Protein AF-A0AA40HZP5-F1 (afdb_monomer_lite)

Secondary structure (DSSP, 8-state):
-GGGHHHHHHHHHHHSTT----HHHHHHTSHHHHHHHHHHHHHTTS-HHHHHHHHHHHHHHHHHHHSPPP------

pLDDT: mean 92.62, std 12.68, range [39.19, 98.5]

Stru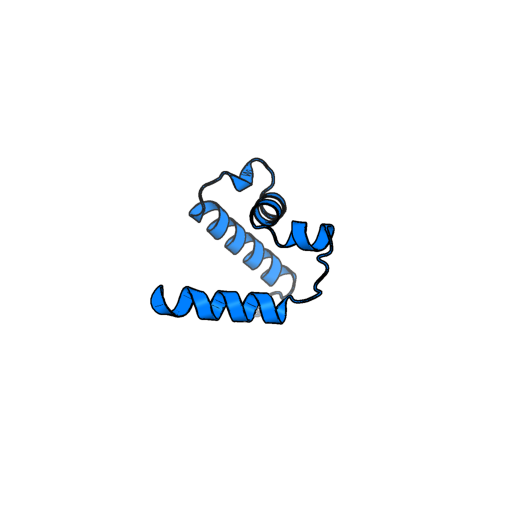cture (mmCIF, N/CA/C/O backbone):
data_AF-A0AA40HZP5-F1
#
_entry.id   AF-A0AA40HZP5-F1
#
loop_
_atom_site.group_PDB
_atom_site.id
_atom_site.type_symbol
_atom_site.label_atom_id
_atom_site.label_alt_id
_atom_site.label_comp_id
_atom_site.label_asym_id
_atom_site.label_entity_id
_atom_site.label_seq_id
_atom_site.pdbx_PDB_ins_code
_atom_site.Cartn_x
_atom_site.Cartn_y
_atom_site.Cartn_z
_atom_site.occupancy
_atom_site.B_iso_or_equiv
_atom_site.auth_seq_id
_atom_site.auth_comp_id
_atom_site.auth_asym_id
_atom_site.auth_atom_id
_atom_site.pdbx_PDB_model_num
ATOM 1 N N . MET A 1 1 ? 14.996 18.079 -7.498 1.00 60.34 1 MET A N 1
ATOM 2 C CA . MET A 1 1 ? 14.404 16.745 -7.774 1.00 60.34 1 MET A CA 1
ATOM 3 C C . MET A 1 1 ? 14.148 16.513 -9.261 1.00 60.34 1 MET A C 1
ATOM 5 O O . MET A 1 1 ? 14.529 15.453 -9.735 1.00 60.34 1 MET A O 1
ATOM 9 N N . ALA A 1 2 ? 13.584 17.473 -10.009 1.00 75.75 2 ALA A N 1
ATOM 10 C CA . ALA A 1 2 ? 13.334 17.315 -11.450 1.00 75.75 2 ALA A CA 1
ATOM 11 C C . ALA A 1 2 ? 14.606 17.054 -12.289 1.00 75.75 2 ALA A C 1
ATOM 13 O O . ALA A 1 2 ? 14.587 16.208 -13.174 1.00 75.75 2 ALA A O 1
ATOM 14 N N . GLU A 1 3 ? 15.726 17.708 -11.963 1.00 84.69 3 GLU A N 1
ATOM 15 C CA . GLU A 1 3 ? 16.996 17.585 -12.707 1.00 84.69 3 GLU A CA 1
ATOM 16 C C . GLU A 1 3 ? 17.586 16.162 -12.708 1.00 84.69 3 GLU A C 1
ATOM 18 O O . GLU A 1 3 ? 18.250 15.770 -13.661 1.00 84.69 3 GLU A O 1
ATOM 23 N N . ALA A 1 4 ? 17.300 15.357 -11.678 1.00 92.38 4 ALA A N 1
ATOM 24 C CA . ALA A 1 4 ? 17.778 13.977 -11.555 1.00 92.38 4 ALA A CA 1
ATOM 25 C C . ALA A 1 4 ? 16.748 12.927 -12.019 1.00 92.38 4 ALA A C 1
ATOM 27 O O . ALA A 1 4 ? 16.992 11.730 -11.908 1.00 92.38 4 ALA A O 1
ATOM 28 N N . ALA A 1 5 ? 15.587 13.335 -12.548 1.00 94.62 5 ALA A N 1
ATOM 29 C CA . ALA A 1 5 ? 14.530 12.398 -12.944 1.00 94.62 5 ALA A CA 1
ATOM 30 C C . ALA A 1 5 ? 15.022 11.348 -13.956 1.00 94.62 5 ALA A C 1
ATOM 32 O O . ALA A 1 5 ? 14.672 10.170 -13.867 1.00 94.62 5 ALA A O 1
ATOM 33 N N . HIS A 1 6 ? 15.886 11.767 -14.884 1.00 95.12 6 HIS A N 1
ATOM 34 C CA . HIS A 1 6 ? 16.457 10.875 -15.885 1.00 95.12 6 HIS A CA 1
ATOM 35 C C . HIS A 1 6 ? 17.347 9.789 -15.263 1.00 95.12 6 HIS A C 1
ATOM 37 O O . HIS A 1 6 ? 17.225 8.625 -15.640 1.00 95.12 6 HIS A O 1
ATOM 43 N N . SER A 1 7 ? 18.190 10.126 -14.280 1.00 96.19 7 SER A N 1
ATOM 44 C CA . SER A 1 7 ? 19.080 9.143 -13.649 1.00 96.19 7 SER A CA 1
ATOM 45 C C . SER A 1 7 ? 18.310 8.117 -12.815 1.00 96.19 7 SER A C 1
ATOM 47 O O . SER A 1 7 ? 18.647 6.934 -12.858 1.00 96.19 7 SER A O 1
ATOM 49 N N . TYR A 1 8 ? 17.234 8.524 -12.131 1.00 96.31 8 TYR A N 1
ATOM 50 C CA . TYR A 1 8 ? 16.355 7.583 -11.428 1.00 96.31 8 TYR A CA 1
ATOM 51 C C . TYR A 1 8 ? 15.698 6.587 -12.383 1.00 96.31 8 TYR A C 1
ATOM 53 O O . TYR A 1 8 ? 15.698 5.388 -12.100 1.00 96.31 8 TYR A O 1
ATOM 61 N N . ARG A 1 9 ? 15.196 7.061 -13.532 1.00 96.44 9 ARG A N 1
ATOM 62 C CA . ARG A 1 9 ? 14.607 6.188 -14.554 1.00 96.44 9 ARG A CA 1
ATOM 63 C C . ARG A 1 9 ? 15.634 5.199 -15.108 1.00 96.44 9 ARG A C 1
ATOM 65 O O . ARG A 1 9 ? 15.366 4.005 -15.091 1.00 96.44 9 ARG A O 1
ATOM 72 N N . MET A 1 10 ? 16.811 5.674 -15.526 1.00 97.62 10 MET A N 1
ATOM 73 C CA . MET A 1 10 ? 17.869 4.805 -16.066 1.00 97.62 10 MET A CA 1
ATOM 74 C C . MET A 1 10 ? 18.304 3.734 -15.058 1.00 97.62 10 MET A C 1
ATOM 76 O O . MET A 1 10 ? 18.548 2.586 -15.422 1.00 97.62 10 MET A O 1
ATOM 80 N N . ASN A 1 11 ? 18.387 4.087 -13.771 1.00 97.62 11 ASN A N 1
ATOM 81 C CA . ASN A 1 11 ? 18.714 3.116 -12.734 1.00 97.62 11 ASN A CA 1
ATOM 82 C C . ASN A 1 11 ? 17.597 2.077 -12.538 1.00 97.62 11 ASN A C 1
ATOM 84 O O . ASN A 1 11 ? 17.904 0.901 -12.367 1.00 97.62 11 ASN A O 1
ATOM 88 N N . ALA A 1 12 ? 16.325 2.488 -12.580 1.00 98.00 12 ALA A N 1
ATOM 89 C CA . ALA A 1 12 ? 15.193 1.567 -12.492 1.00 98.00 12 ALA A CA 1
ATOM 90 C C . ALA A 1 12 ? 15.145 0.603 -13.690 1.00 98.00 12 ALA A C 1
ATOM 92 O O . ALA A 1 12 ? 15.009 -0.598 -13.484 1.00 98.00 12 ALA A O 1
ATOM 93 N N . GLU A 1 13 ? 15.335 1.109 -14.914 1.00 97.94 13 GLU A N 1
ATOM 94 C CA . GLU A 1 13 ? 15.411 0.297 -16.140 1.00 97.94 13 GLU A CA 1
ATOM 95 C C . GLU A 1 13 ? 16.522 -0.757 -16.040 1.00 97.94 13 GLU A C 1
ATOM 97 O O . GLU A 1 13 ? 16.277 -1.932 -16.288 1.00 97.94 13 GLU A O 1
ATOM 102 N N . ARG A 1 14 ? 17.716 -0.360 -15.581 1.00 98.25 14 ARG A N 1
ATOM 103 C CA . ARG A 1 14 ? 18.847 -1.276 -15.374 1.00 98.25 14 ARG A CA 1
ATOM 104 C C . ARG A 1 14 ? 18.570 -2.338 -14.303 1.00 98.25 14 ARG A C 1
ATOM 106 O O . ARG A 1 14 ? 19.015 -3.469 -14.437 1.00 98.25 14 ARG A O 1
ATOM 113 N N . ILE A 1 15 ? 17.901 -1.980 -13.204 1.00 98.44 15 ILE A N 1
ATOM 114 C CA . ILE A 1 15 ? 17.592 -2.927 -12.116 1.00 98.44 15 ILE A CA 1
ATOM 115 C C . ILE A 1 15 ? 16.512 -3.929 -12.543 1.00 98.44 15 ILE A C 1
ATOM 117 O O . ILE A 1 15 ? 16.562 -5.083 -12.127 1.00 98.44 15 ILE A O 1
ATOM 121 N N . LEU A 1 16 ? 15.546 -3.490 -13.350 1.00 98.06 16 LEU A N 1
ATOM 122 C CA . LEU A 1 16 ? 14.409 -4.301 -13.789 1.00 98.06 16 LEU A CA 1
ATOM 123 C C . LEU A 1 16 ? 14.655 -5.023 -15.122 1.00 98.06 16 LEU A C 1
ATOM 125 O O . LEU A 1 16 ? 13.743 -5.661 -15.646 1.00 98.06 16 LEU A O 1
ATOM 129 N N . GLU A 1 17 ? 15.861 -4.945 -15.685 1.00 98.25 17 GLU A N 1
ATOM 130 C CA . GLU A 1 17 ? 16.200 -5.634 -16.927 1.00 98.25 17 GLU A CA 1
ATOM 131 C C . GLU A 1 17 ? 15.998 -7.153 -16.777 1.00 98.25 17 GLU A C 1
ATOM 133 O O . GLU A 1 17 ? 16.556 -7.795 -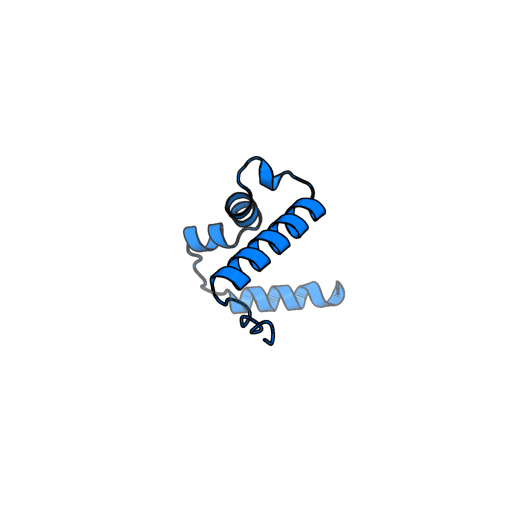15.889 1.00 98.25 17 GLU A O 1
ATOM 138 N N . GLY A 1 18 ? 15.150 -7.730 -17.634 1.00 97.88 18 GLY A N 1
ATOM 139 C CA . GLY A 1 18 ? 14.802 -9.154 -17.593 1.00 97.88 18 GLY A CA 1
ATOM 140 C C . GLY A 1 18 ? 13.827 -9.558 -16.479 1.00 97.88 18 GLY A C 1
ATOM 141 O O . GLY A 1 18 ? 13.453 -10.729 -16.413 1.00 97.88 18 GLY A O 1
ATOM 142 N N . PHE A 1 19 ? 13.369 -8.626 -15.636 1.00 97.81 19 PHE A N 1
ATOM 143 C CA . PHE A 1 19 ? 12.376 -8.922 -14.606 1.00 97.81 19 PHE A CA 1
ATOM 144 C C . PHE A 1 19 ? 11.033 -9.314 -15.236 1.00 97.81 19 PHE A C 1
ATOM 146 O O . PHE A 1 19 ? 10.503 -8.609 -16.094 1.00 97.81 19 PHE A O 1
ATOM 153 N N . GLN A 1 20 ? 10.477 -10.439 -14.789 1.00 97.50 20 GLN A N 1
ATOM 154 C CA . GLN A 1 20 ? 9.144 -10.904 -15.163 1.00 97.50 20 GLN A CA 1
ATOM 155 C C . GLN A 1 20 ? 8.247 -10.822 -13.923 1.00 97.50 20 GLN A C 1
ATOM 157 O O . GLN A 1 20 ? 8.409 -11.640 -13.014 1.00 97.50 20 GLN A O 1
ATOM 162 N N . PRO A 1 21 ? 7.359 -9.818 -13.834 1.00 95.19 21 PRO A N 1
ATOM 163 C CA . PRO A 1 21 ? 6.472 -9.683 -12.691 1.00 95.19 21 PRO A CA 1
ATOM 164 C C . PRO A 1 21 ? 5.462 -10.831 -12.640 1.00 95.19 21 PRO A C 1
ATOM 166 O O . PRO A 1 21 ? 4.801 -11.130 -13.632 1.00 95.19 21 PRO A O 1
ATOM 169 N N . ASP A 1 22 ? 5.310 -11.424 -11.459 1.00 98.06 22 ASP A N 1
ATOM 170 C CA . ASP A 1 22 ? 4.175 -12.289 -11.150 1.00 98.06 22 ASP A CA 1
ATOM 171 C C . ASP A 1 22 ? 2.892 -11.451 -11.026 1.00 98.06 22 ASP A C 1
ATOM 173 O O . ASP A 1 22 ? 2.909 -10.355 -10.453 1.00 98.06 22 ASP A O 1
ATOM 177 N N . GLU A 1 23 ? 1.787 -11.946 -11.582 1.00 97.56 23 GLU A N 1
ATOM 178 C CA . GLU A 1 23 ? 0.532 -11.194 -11.671 1.00 97.56 23 GLU A CA 1
ATOM 179 C C . GLU A 1 23 ? -0.103 -10.982 -10.291 1.00 97.56 23 GLU A C 1
ATOM 181 O O . GLU A 1 23 ? -0.496 -9.859 -9.962 1.00 97.56 23 GLU A O 1
ATOM 186 N N . GLU A 1 24 ? -0.138 -12.021 -9.453 1.00 97.31 24 GLU A N 1
ATOM 187 C CA . GLU A 1 24 ? -0.732 -11.947 -8.116 1.00 97.31 24 GLU A CA 1
ATOM 188 C C . GLU A 1 24 ? 0.081 -11.025 -7.204 1.00 97.31 24 GLU A C 1
ATOM 190 O O . GLU A 1 24 ? -0.472 -10.149 -6.532 1.00 97.31 24 GLU A O 1
ATOM 195 N N . MET A 1 25 ? 1.408 -11.154 -7.232 1.00 97.38 25 MET A N 1
ATOM 196 C CA . MET A 1 25 ? 2.308 -10.272 -6.496 1.00 97.38 25 MET A CA 1
ATOM 197 C C . MET A 1 25 ? 2.158 -8.821 -6.957 1.00 97.38 25 MET A C 1
ATOM 199 O O . MET A 1 25 ? 2.076 -7.912 -6.127 1.00 97.38 25 MET A O 1
ATOM 203 N N . SER A 1 26 ? 2.077 -8.596 -8.272 1.00 97.50 26 SER A N 1
ATOM 204 C CA . SER A 1 26 ? 1.886 -7.259 -8.842 1.00 97.50 26 SER A CA 1
ATOM 205 C C . SER A 1 26 ? 0.554 -6.642 -8.438 1.00 97.50 26 SER A C 1
ATOM 207 O O . SER A 1 26 ? 0.472 -5.425 -8.293 1.00 97.50 26 SER A O 1
ATOM 209 N N . GLU A 1 27 ? -0.489 -7.447 -8.246 1.00 98.06 27 GLU A N 1
ATOM 210 C CA . GLU A 1 27 ? -1.780 -6.971 -7.758 1.00 98.06 27 GLU A CA 1
ATOM 211 C C . GLU A 1 27 ? -1.721 -6.610 -6.266 1.00 98.06 27 GLU A C 1
ATOM 213 O O . GLU A 1 27 ? -2.170 -5.530 -5.883 1.00 98.06 27 GLU A O 1
ATOM 218 N N . ILE A 1 28 ? -1.093 -7.442 -5.427 1.00 97.81 28 ILE A N 1
ATOM 219 C CA . ILE A 1 28 ? -0.998 -7.220 -3.971 1.00 97.81 28 ILE A CA 1
ATOM 220 C C . ILE A 1 28 ? -0.244 -5.925 -3.623 1.00 97.81 28 ILE A C 1
ATOM 222 O O . ILE A 1 28 ? -0.564 -5.254 -2.634 1.00 97.81 28 ILE A O 1
ATOM 226 N N . ILE A 1 29 ? 0.748 -5.536 -4.429 1.00 97.44 29 ILE A N 1
ATOM 227 C CA . ILE A 1 29 ? 1.520 -4.306 -4.197 1.00 97.44 29 ILE A CA 1
ATOM 228 C C . ILE A 1 29 ? 0.785 -3.025 -4.625 1.00 97.44 29 ILE A C 1
ATOM 230 O O . ILE A 1 29 ? 1.237 -1.932 -4.275 1.00 97.44 29 ILE A O 1
ATOM 234 N N . LYS A 1 30 ? -0.343 -3.121 -5.344 1.00 98.38 30 LYS A N 1
ATOM 235 C CA . LYS A 1 30 ? -1.130 -1.946 -5.752 1.00 98.38 30 LYS A CA 1
ATOM 236 C C . LYS A 1 30 ? -1.841 -1.330 -4.556 1.00 98.38 30 LYS A C 1
ATOM 238 O O . LYS A 1 30 ? -2.472 -2.020 -3.751 1.00 98.38 30 LYS A O 1
ATOM 243 N N . THR A 1 31 ? -1.813 -0.001 -4.478 1.00 98.19 31 THR A N 1
ATOM 244 C CA . THR A 1 31 ? -2.494 0.734 -3.408 1.00 98.19 31 THR A CA 1
ATOM 245 C C . THR A 1 31 ? -3.989 0.419 -3.396 1.00 98.19 31 THR A C 1
ATOM 247 O O . THR A 1 31 ? -4.542 0.155 -2.338 1.00 98.19 31 THR A O 1
ATOM 250 N N . GLU A 1 32 ? -4.652 0.349 -4.547 1.00 97.12 32 GLU A N 1
ATOM 251 C CA . GLU A 1 32 ? -6.086 0.065 -4.675 1.00 97.12 32 GLU A CA 1
ATOM 252 C C . GLU A 1 32 ? -6.469 -1.317 -4.144 1.00 97.12 32 GLU A C 1
ATOM 254 O O . GLU A 1 32 ? -7.563 -1.487 -3.590 1.00 97.12 32 GLU A O 1
ATOM 259 N N . PHE A 1 33 ? -5.588 -2.304 -4.325 1.00 98.12 33 PHE A N 1
ATOM 260 C CA . PHE A 1 33 ? -5.766 -3.626 -3.744 1.00 98.12 33 PHE A CA 1
ATOM 261 C C . PHE A 1 33 ? -5.640 -3.545 -2.223 1.00 98.12 33 PHE A C 1
ATOM 263 O O . PHE A 1 33 ? -6.562 -3.939 -1.510 1.00 98.12 33 PHE A O 1
ATOM 270 N N . GLN A 1 34 ? -4.565 -2.933 -1.718 1.00 98.19 34 GLN A N 1
ATOM 271 C CA . GLN A 1 34 ? -4.324 -2.763 -0.282 1.00 98.19 34 GLN A CA 1
ATOM 272 C C . GLN A 1 34 ? -5.453 -1.988 0.410 1.00 98.19 34 GLN A C 1
ATOM 274 O O . GLN A 1 34 ? -5.890 -2.381 1.490 1.00 98.19 34 GLN A O 1
ATOM 279 N N . MET A 1 35 ? -5.997 -0.930 -0.207 1.00 98.06 35 MET A N 1
ATOM 280 C CA . MET A 1 35 ? -7.119 -0.194 0.384 1.00 98.06 35 MET A CA 1
ATOM 281 C C . MET A 1 35 ? -8.368 -1.074 0.497 1.00 98.06 35 MET A C 1
ATOM 283 O O . MET A 1 35 ? -9.048 -1.069 1.525 1.00 98.06 35 MET A O 1
ATOM 287 N N . ARG A 1 36 ? -8.675 -1.858 -0.541 1.00 97.62 36 ARG A N 1
ATOM 288 C CA . ARG A 1 36 ? -9.824 -2.770 -0.515 1.00 97.62 36 ARG A CA 1
ATOM 289 C C . ARG A 1 36 ? -9.614 -3.932 0.453 1.00 97.62 36 ARG A C 1
ATOM 291 O O . ARG A 1 36 ? -10.572 -4.321 1.111 1.00 97.62 36 ARG A O 1
ATOM 298 N N . LEU A 1 37 ? -8.390 -4.433 0.587 1.00 97.88 37 LEU A N 1
ATOM 299 C CA . LEU A 1 37 ? -8.033 -5.466 1.556 1.00 97.88 37 LEU A CA 1
ATOM 300 C C . LEU A 1 37 ? -8.243 -4.983 2.999 1.00 97.88 37 LEU A C 1
ATOM 302 O O . LEU A 1 37 ? -8.836 -5.694 3.804 1.00 97.88 37 LEU A O 1
ATOM 306 N N . LEU A 1 38 ? -7.785 -3.770 3.322 1.00 97.88 38 LEU A N 1
ATOM 307 C CA . LEU A 1 38 ? -7.812 -3.252 4.692 1.00 97.88 38 LEU A CA 1
ATOM 308 C C . LEU A 1 38 ? -9.194 -2.745 5.132 1.00 97.88 38 LEU A C 1
ATOM 310 O O . LEU A 1 38 ? -9.556 -2.915 6.296 1.00 97.88 38 LEU A O 1
ATOM 314 N N . TRP A 1 39 ? -9.972 -2.122 4.237 1.00 97.69 39 TRP A N 1
ATOM 315 C CA . TRP A 1 39 ? -11.247 -1.479 4.608 1.00 97.69 39 TRP A CA 1
ATOM 316 C C . TRP A 1 39 ? -12.465 -1.949 3.801 1.00 97.69 39 TRP A C 1
ATOM 318 O O . TRP A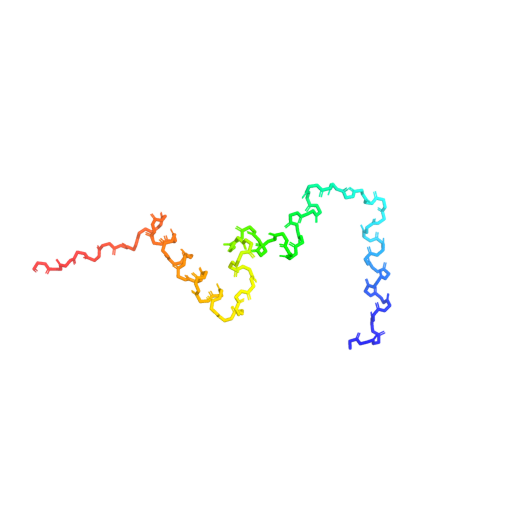 1 39 ? -13.566 -1.420 3.978 1.00 97.69 39 TRP A O 1
ATOM 328 N N . GLY A 1 40 ? -12.310 -2.930 2.912 1.0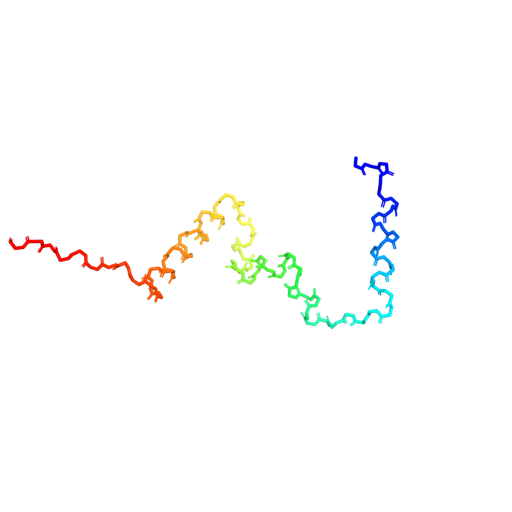0 97.44 40 GLY A N 1
ATOM 329 C CA . GLY A 1 40 ? -13.379 -3.372 2.019 1.00 97.44 40 GLY A CA 1
ATOM 330 C C . GLY A 1 40 ? -13.761 -2.325 0.965 1.00 97.44 40 GLY A C 1
ATOM 331 O O . GLY A 1 40 ? -13.218 -1.221 0.903 1.00 97.44 40 GLY A O 1
ATOM 332 N N . SER A 1 41 ? -14.739 -2.657 0.119 1.00 94.62 41 SER A N 1
ATOM 333 C CA . SER A 1 41 ? -15.147 -1.810 -1.014 1.00 94.62 41 SER A CA 1
ATOM 334 C C . SER A 1 41 ? -15.711 -0.447 -0.599 1.00 94.62 41 SER A C 1
ATOM 336 O O . SER A 1 41 ? -15.392 0.563 -1.223 1.00 94.62 41 SER A O 1
ATOM 338 N N . LYS A 1 42 ? -16.529 -0.404 0.461 1.00 94.75 42 LYS A N 1
ATOM 339 C CA . LYS A 1 42 ? -17.138 0.837 0.970 1.00 94.75 42 LYS A CA 1
ATOM 340 C C . LYS A 1 42 ? -16.183 1.630 1.858 1.00 94.75 42 LYS A C 1
ATOM 342 O O . LYS A 1 42 ? -16.078 2.842 1.709 1.00 94.75 42 LYS A O 1
ATOM 347 N N . GLY A 1 43 ? -15.472 0.955 2.762 1.00 95.19 43 GLY A N 1
ATOM 348 C CA . GLY A 1 43 ? -14.578 1.616 3.711 1.00 95.19 43 GLY A CA 1
ATOM 349 C C . GLY A 1 43 ? -13.370 2.267 3.040 1.00 95.19 43 GLY A C 1
ATOM 350 O O . GLY A 1 43 ? -12.904 3.294 3.517 1.00 95.19 43 GLY A O 1
ATOM 351 N N . ALA A 1 44 ? -12.910 1.748 1.895 1.00 96.56 44 ALA A N 1
ATOM 352 C CA . ALA A 1 44 ? -11.810 2.343 1.132 1.00 96.56 44 ALA A CA 1
ATOM 353 C C . ALA A 1 44 ? -12.101 3.769 0.614 1.00 96.56 44 ALA A C 1
ATOM 355 O O . ALA A 1 44 ? -11.161 4.524 0.383 1.00 96.56 44 ALA A O 1
ATOM 356 N N . GLN A 1 45 ? -13.378 4.142 0.456 1.00 95.31 45 GLN A N 1
ATOM 357 C CA . GLN A 1 45 ? -13.804 5.469 -0.019 1.00 95.31 45 GLN A CA 1
ATOM 358 C C . GLN A 1 45 ? -13.957 6.502 1.108 1.00 95.31 45 GLN A C 1
ATOM 360 O O . GLN A 1 45 ? -14.226 7.672 0.850 1.00 95.31 45 GLN A O 1
ATOM 365 N N . VAL A 1 46 ? -13.796 6.083 2.366 1.00 96.44 46 VAL A N 1
ATOM 366 C CA . VAL A 1 46 ? -13.830 6.982 3.524 1.00 96.44 46 VAL A CA 1
ATOM 367 C C . VAL A 1 46 ? -12.590 7.882 3.519 1.00 96.44 46 VAL A C 1
ATOM 369 O O . VAL A 1 46 ? -11.537 7.530 2.966 1.00 96.44 46 VAL A O 1
ATOM 372 N N . ASN A 1 47 ? -12.696 9.057 4.142 1.00 97.00 47 ASN A N 1
ATOM 373 C CA . ASN A 1 47 ? -11.576 9.984 4.223 1.00 97.00 47 ASN A CA 1
ATOM 374 C C . ASN A 1 47 ? -10.343 9.341 4.887 1.00 97.00 47 ASN A C 1
ATOM 376 O O . ASN A 1 47 ? -10.427 8.422 5.705 1.00 97.00 47 ASN A O 1
ATOM 380 N N . GLN A 1 48 ? -9.171 9.823 4.481 1.00 97.75 48 GLN A N 1
ATOM 381 C CA . GLN A 1 48 ? -7.888 9.257 4.887 1.00 97.75 48 GLN A CA 1
ATOM 382 C C . GLN A 1 48 ? -7.674 9.312 6.406 1.00 97.75 48 GLN A C 1
ATOM 384 O O . GLN A 1 48 ? -7.196 8.338 6.984 1.00 97.75 48 GLN A O 1
ATOM 389 N N . ALA A 1 49 ? -8.037 10.426 7.048 1.00 98.06 49 ALA A N 1
ATOM 390 C CA . ALA A 1 49 ? -7.824 10.625 8.479 1.00 98.06 49 ALA A CA 1
ATOM 391 C C . ALA A 1 49 ? -8.586 9.585 9.314 1.00 98.06 49 ALA A C 1
ATOM 393 O O . ALA A 1 49 ? -7.996 8.937 10.176 1.00 98.06 49 ALA A O 1
ATOM 394 N N . GLU A 1 50 ? -9.860 9.348 8.996 1.00 97.50 50 GLU A N 1
ATOM 395 C CA . GLU A 1 50 ? -10.680 8.327 9.654 1.00 97.50 50 GLU A CA 1
ATOM 396 C C . GLU A 1 50 ? -10.131 6.916 9.442 1.00 97.50 50 GLU A C 1
ATOM 398 O O . GLU A 1 50 ? -10.067 6.126 10.386 1.00 97.50 50 GLU A O 1
ATOM 403 N N . ARG A 1 51 ? -9.693 6.588 8.219 1.00 97.81 51 ARG A N 1
ATOM 404 C CA . ARG A 1 51 ? -9.104 5.274 7.926 1.00 97.81 51 ARG A CA 1
ATOM 405 C C . ARG A 1 51 ? -7.832 5.022 8.728 1.00 97.81 51 ARG A C 1
ATOM 407 O O . ARG A 1 51 ? -7.640 3.910 9.220 1.00 97.81 51 ARG A O 1
ATOM 414 N N . TYR A 1 52 ? -6.978 6.034 8.865 1.00 98.19 52 TYR A N 1
ATOM 415 C CA . TYR A 1 52 ? -5.704 5.917 9.575 1.00 98.19 52 TYR A CA 1
ATOM 416 C C . TYR A 1 52 ? -5.915 5.821 11.082 1.00 98.19 52 TYR A C 1
ATOM 418 O O . TYR A 1 52 ? -5.348 4.934 11.717 1.00 98.19 52 TYR A O 1
ATOM 426 N N . GLU A 1 53 ? -6.794 6.655 11.635 1.00 98.38 53 GLU A N 1
ATOM 427 C CA . GLU A 1 53 ? -7.170 6.592 13.047 1.00 98.38 53 GLU A CA 1
ATOM 428 C C . GLU A 1 53 ? -7.783 5.227 13.391 1.00 98.38 53 GLU A C 1
ATOM 430 O O . GLU A 1 53 ? -7.390 4.574 1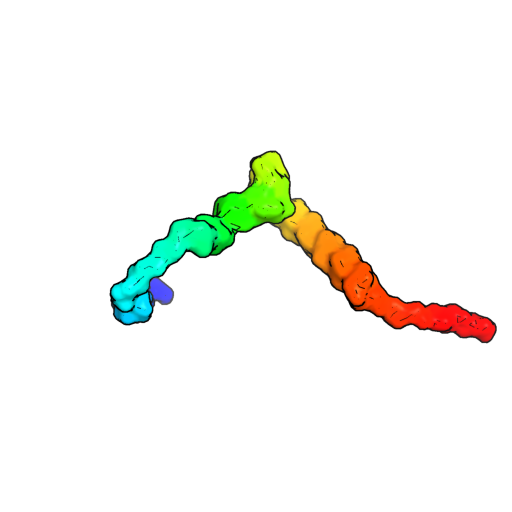4.361 1.00 98.38 53 GLU A O 1
ATOM 435 N N . LYS A 1 54 ? -8.675 4.716 12.534 1.00 98.00 54 LYS A N 1
ATOM 436 C CA . LYS A 1 54 ? -9.255 3.385 12.720 1.00 98.00 54 LYS A CA 1
ATOM 437 C C . LYS A 1 54 ? -8.195 2.287 12.690 1.00 98.00 54 LYS A C 1
ATOM 439 O O . LYS A 1 54 ? -8.259 1.357 13.496 1.00 98.00 54 LYS A O 1
ATOM 444 N N . PHE A 1 55 ? -7.231 2.375 11.776 1.00 98.00 55 PHE A N 1
ATOM 445 C CA . PHE A 1 55 ? -6.173 1.375 11.669 1.00 98.00 55 PHE A CA 1
ATOM 446 C C . PHE A 1 55 ? -5.224 1.415 12.870 1.00 98.00 55 PHE A C 1
ATOM 448 O O . PHE A 1 55 ? -4.861 0.363 13.389 1.00 98.00 55 PHE A O 1
ATOM 455 N N . ASN A 1 56 ? -4.913 2.605 13.389 1.00 98.50 56 ASN A N 1
ATOM 456 C CA . ASN A 1 56 ? -4.145 2.770 14.622 1.00 98.50 56 ASN A CA 1
ATOM 457 C C . ASN A 1 56 ? -4.815 2.059 15.815 1.00 98.50 56 ASN A C 1
ATOM 459 O O . ASN A 1 56 ? -4.169 1.313 16.556 1.00 98.50 56 ASN A O 1
ATOM 463 N N . GLN A 1 57 ? -6.137 2.204 15.957 1.00 98.50 57 GLN A N 1
ATOM 464 C CA . GLN A 1 57 ? -6.912 1.501 16.986 1.00 98.50 57 GLN A CA 1
ATOM 465 C C . GLN A 1 57 ? -6.875 -0.025 16.803 1.00 98.50 57 GLN A C 1
ATOM 467 O O . GLN A 1 57 ? -6.704 -0.756 17.781 1.00 98.50 57 GLN A O 1
ATOM 472 N N . ILE A 1 58 ? -6.999 -0.511 15.561 1.00 98.06 58 ILE A N 1
ATOM 473 C CA . ILE A 1 58 ? -6.921 -1.944 15.237 1.00 98.06 58 ILE A CA 1
ATOM 474 C C . ILE A 1 58 ? -5.544 -2.504 15.605 1.00 98.06 58 ILE A C 1
ATOM 476 O O . ILE A 1 58 ? -5.468 -3.491 16.337 1.00 98.06 58 ILE A O 1
ATOM 480 N N . LEU A 1 59 ? -4.462 -1.865 15.152 1.00 98.19 59 LEU A N 1
ATOM 481 C CA . LEU A 1 59 ? -3.097 -2.309 15.437 1.00 98.19 59 LEU A CA 1
ATOM 482 C C . LEU A 1 59 ? -2.790 -2.275 16.937 1.00 98.19 59 LEU A C 1
ATOM 484 O O . LEU A 1 59 ? -2.187 -3.212 17.454 1.00 98.19 59 LEU A O 1
ATOM 488 N N . THR A 1 60 ? -3.269 -1.257 17.655 1.00 98.12 60 THR A N 1
ATOM 489 C CA . THR A 1 60 ? -3.126 -1.168 19.115 1.00 98.12 60 THR A CA 1
ATOM 490 C C . THR A 1 60 ? -3.824 -2.332 19.820 1.00 98.12 60 THR A C 1
ATOM 492 O O . THR A 1 60 ? -3.255 -2.947 20.724 1.00 98.12 60 THR A O 1
ATOM 495 N N . ALA A 1 61 ? -5.054 -2.661 19.416 1.00 98.12 61 ALA A N 1
ATOM 496 C CA . ALA A 1 61 ? -5.796 -3.779 19.992 1.00 98.12 61 ALA A CA 1
ATOM 497 C C . ALA A 1 61 ? -5.133 -5.132 19.682 1.00 98.12 61 ALA A C 1
ATOM 499 O O . ALA A 1 61 ? -5.029 -5.977 20.571 1.00 98.12 61 ALA A O 1
ATOM 500 N N . LEU A 1 62 ? -4.653 -5.328 18.447 1.00 98.12 62 LEU A N 1
ATOM 501 C CA . LEU A 1 62 ? -3.931 -6.538 18.044 1.00 98.12 62 LEU A CA 1
ATOM 502 C C . LEU A 1 62 ? -2.615 -6.693 18.805 1.00 98.12 62 LEU A C 1
ATOM 504 O O . LEU A 1 62 ? -2.358 -7.766 19.342 1.00 98.12 62 LEU A O 1
ATOM 508 N N . SER A 1 63 ? -1.831 -5.619 18.912 1.00 97.50 63 SER A N 1
ATOM 509 C CA . SER A 1 63 ? -0.576 -5.599 19.666 1.00 97.50 63 SER A CA 1
ATOM 510 C C . SER A 1 63 ? -0.806 -5.992 21.125 1.00 97.50 63 SER A C 1
ATOM 512 O O . SER A 1 63 ? -0.192 -6.944 21.587 1.00 97.50 63 SER A O 1
ATOM 514 N N . ARG A 1 64 ? -1.774 -5.375 21.820 1.00 96.62 64 ARG A N 1
ATOM 515 C CA . ARG A 1 64 ? -2.106 -5.731 23.216 1.00 96.62 64 ARG A CA 1
ATOM 516 C C . ARG A 1 64 ? -2.617 -7.161 23.379 1.00 96.62 64 ARG A C 1
ATOM 518 O O . ARG A 1 64 ? -2.502 -7.727 24.458 1.00 96.62 64 ARG A O 1
ATOM 525 N N . LYS A 1 65 ? -3.248 -7.728 22.350 1.00 96.06 65 LYS A N 1
ATOM 526 C CA . LYS A 1 65 ? -3.730 -9.113 22.381 1.00 96.06 65 LYS A CA 1
ATOM 527 C C . LYS A 1 65 ? -2.583 -10.111 22.204 1.00 96.06 65 LYS A C 1
ATOM 529 O O . LYS A 1 65 ? -2.601 -11.154 22.848 1.00 96.06 65 LYS A O 1
ATOM 534 N N . LEU A 1 66 ? -1.638 -9.810 21.314 1.00 97.19 66 LEU A N 1
ATOM 535 C CA . LEU A 1 66 ? -0.474 -10.656 21.034 1.00 97.19 66 LEU A CA 1
ATOM 536 C C . LEU A 1 66 ? 0.582 -10.552 22.138 1.00 97.19 66 LEU A C 1
ATOM 538 O O . LEU A 1 66 ? 1.147 -11.562 22.544 1.00 97.19 66 LEU A O 1
ATOM 542 N N . GLU A 1 67 ? 0.790 -9.345 22.654 1.00 96.06 67 GLU A N 1
ATOM 543 C CA . GLU A 1 67 ? 1.755 -9.012 23.698 1.00 96.06 67 GLU A CA 1
ATOM 544 C C . GLU A 1 67 ? 1.038 -8.216 24.802 1.00 96.06 67 GLU A C 1
ATOM 546 O O . GLU A 1 67 ? 1.054 -6.979 24.809 1.00 96.06 67 GLU A O 1
ATOM 551 N N . PRO A 1 68 ? 0.340 -8.903 25.730 1.00 92.50 68 PRO A N 1
ATOM 552 C CA . PRO A 1 68 ? -0.371 -8.235 26.809 1.00 92.50 68 PRO A CA 1
ATOM 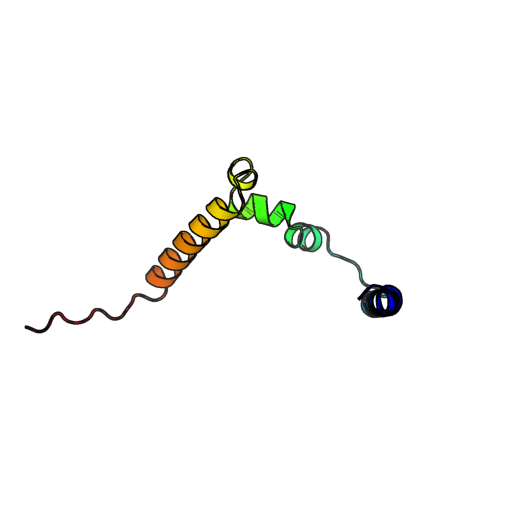553 C C . PRO A 1 68 ? 0.582 -7.403 27.669 1.00 92.50 68 PRO A C 1
ATOM 555 O O . PRO A 1 68 ? 1.656 -7.890 28.035 1.00 92.50 68 PRO A O 1
ATOM 558 N N . PRO A 1 69 ? 0.206 -6.163 28.037 1.00 88.00 69 PRO A N 1
ATOM 559 C CA . PRO A 1 69 ? 1.019 -5.382 28.949 1.00 88.00 69 PRO A CA 1
ATOM 560 C C . PRO A 1 69 ? 1.139 -6.133 30.280 1.00 88.00 69 PRO A C 1
ATOM 562 O O . PRO A 1 69 ? 0.170 -6.773 30.706 1.00 88.00 69 PRO A O 1
ATOM 565 N N . PRO A 1 70 ? 2.299 -6.058 30.955 1.00 81.69 70 PRO A N 1
ATOM 566 C CA . PRO A 1 70 ? 2.474 -6.703 32.243 1.00 81.69 70 PRO A CA 1
ATOM 567 C C . PRO A 1 70 ? 1.371 -6.233 33.186 1.00 81.69 70 PRO A C 1
ATOM 569 O O . PRO A 1 70 ? 1.147 -5.030 33.359 1.00 81.69 70 PRO A O 1
ATOM 572 N N . VAL A 1 71 ? 0.659 -7.195 33.772 1.00 75.00 71 VAL A N 1
ATOM 573 C CA . VAL A 1 71 ? -0.324 -6.916 34.812 1.00 75.00 71 VAL A CA 1
ATOM 574 C C . VAL A 1 71 ? 0.471 -6.310 35.958 1.00 75.00 71 VAL A C 1
ATOM 576 O O . VAL A 1 71 ? 1.209 -7.020 36.640 1.00 75.00 71 VAL A O 1
ATOM 579 N N . LYS A 1 72 ? 0.380 -4.989 36.148 1.00 62.53 72 LYS A N 1
ATOM 580 C CA . LYS A 1 72 ? 0.801 -4.390 37.410 1.00 62.53 72 LYS A CA 1
ATOM 581 C C . LYS A 1 72 ? -0.023 -5.110 38.466 1.00 62.53 72 LYS A C 1
ATOM 583 O O . LYS A 1 72 ? -1.243 -4.952 38.482 1.00 62.53 72 LYS A O 1
ATOM 588 N N . GLN A 1 73 ? 0.617 -5.963 39.264 1.00 51.84 73 GLN A N 1
ATOM 589 C CA . GLN A 1 73 ? 0.026 -6.419 40.510 1.00 51.84 73 GLN A CA 1
ATOM 590 C C . GLN A 1 73 ? -0.360 -5.136 41.236 1.00 51.84 73 GLN A C 1
ATOM 592 O O . GLN A 1 73 ? 0.509 -4.333 41.567 1.00 51.84 73 GLN A O 1
ATOM 597 N N . ALA A 1 74 ? -1.664 -4.874 41.326 1.00 53.72 74 ALA A N 1
ATOM 598 C CA . ALA A 1 74 ? -2.171 -3.858 42.221 1.00 53.72 74 ALA A CA 1
ATOM 599 C C . ALA A 1 74 ? -1.647 -4.270 43.594 1.00 53.72 74 ALA A C 1
ATOM 601 O O . ALA A 1 74 ? -1.993 -5.347 44.082 1.00 53.72 74 ALA A O 1
ATOM 602 N N . GLU A 1 75 ? -0.688 -3.496 44.092 1.00 48.31 75 GLU A N 1
ATOM 603 C CA . GLU A 1 75 ? -0.042 -3.726 45.371 1.00 48.31 75 GLU A CA 1
ATOM 604 C C . GLU A 1 75 ? -1.139 -3.844 46.436 1.00 48.31 75 GLU A C 1
ATOM 606 O O . GLU A 1 75 ? -2.042 -3.006 46.512 1.00 48.31 75 GLU A O 1
ATOM 611 N N . LEU A 1 76 ? -1.082 -4.974 47.146 1.00 39.19 76 LEU A N 1
ATOM 612 C CA . LEU A 1 76 ? -1.834 -5.291 48.357 1.00 39.19 76 LEU A CA 1
ATOM 613 C C . LEU A 1 76 ? -1.567 -4.262 49.459 1.00 39.19 76 LEU A C 1
ATOM 615 O O . LEU A 1 76 ? -0.399 -3.828 49.576 1.00 39.19 76 LEU A O 1
#

InterPro domains:
  IPR036964 Ras guanine-nucleotide exchange factor, catalytic domain superfamily [G3DSA:1.10.840.10] (1-76)
  IPR051853 Adapter protein with SH2 and Ras-GEF domains [PTHR14247] (1-75)

Sequence (76 aa):
MAEAAHSYRMNAERILEGFQPDEEMSEIIKTEFQMRLLWGSKGAQVNQAERYEKFNQILTALSRKLEPPPVKQAEL

Organism: Cnephaeus nilssonii (NCBI:txid3371016)

Foldseek 3Di:
DVVCPVVVVVVVCVVCVVPDDDPVVVQCPDPVSVLCVQQNPVGSPDDPVVSVVVVVVVVVVVCCVVPPDPPPPPDD

Radius of gyration: 21.11 Å; chains: 1; bounding box: 36×30×66 Å